Protein AF-A0A975TCX0-F1 (afdb_monomer_lite)

pLDDT: mean 82.92, std 10.32, range [49.34, 96.94]

Sequence (100 aa):
MSVCPTGAVKIDDSGNHFIDSELCTHCVGSIHTVPQCKAVCPTSHGCVKEPSDYWENWFAKYNRVIAKLTKKQDYWECWYNTYSQKIAEQLKKRQQEVVA

Foldseek 3Di:
DDQAPQPQWDADPVRDTAGNPVSCPQCPPHPDPGNRCCVPDPPNCPHPPQPPDPVVNVVVVVVVVVVPCPPPPCPVVVVCVVVVVVVVVVVVVVVVVVVD

Radius of gyration: 27.22 Å; chains: 1; bounding box: 64×37×69 Å

Organism: NCBI:txid1357546

Secondary structure (DSSP, 8-state):
--S-TT--EEE-TTS-EEE-TTT--TTTTSS-SS-HHHHH-SSTTTTS---SSHHHHHHHHHHHHHHT------HHHHHHHHHHHHHHHHHHHHHHHHH-

Structure (mmCIF, N/CA/C/O backbone):
data_AF-A0A975TCX0-F1
#
_entry.id   AF-A0A975TCX0-F1
#
loop_
_atom_site.group_PDB
_atom_site.id
_atom_site.type_symbol
_atom_site.label_atom_id
_atom_site.label_alt_id
_atom_site.label_comp_id
_atom_site.label_asym_id
_atom_site.label_entity_id
_atom_site.label_seq_id
_atom_site.pdbx_PDB_ins_code
_atom_site.Cartn_x
_atom_site.Cartn_y
_atom_site.Cartn_z
_atom_site.occupancy
_atom_site.B_iso_or_equiv
_atom_site.auth_seq_id
_atom_site.auth_comp_id
_atom_site.auth_asym_id
_atom_site.auth_atom_id
_atom_site.pdbx_PDB_model_num
ATOM 1 N N . MET A 1 1 ? 23.058 4.795 -10.115 1.00 49.34 1 MET A N 1
ATOM 2 C CA . MET A 1 1 ? 22.590 3.512 -10.684 1.00 49.34 1 MET A CA 1
ATOM 3 C C . MET A 1 1 ? 21.077 3.472 -10.560 1.00 49.34 1 MET A C 1
ATOM 5 O O . MET A 1 1 ? 20.581 3.538 -9.444 1.00 49.34 1 MET A O 1
ATOM 9 N N . SER A 1 2 ? 20.356 3.455 -11.682 1.00 68.00 2 SER A N 1
ATOM 10 C CA . SER A 1 2 ? 18.904 3.237 -11.683 1.00 68.00 2 SER A CA 1
ATOM 11 C C . SER A 1 2 ? 18.629 1.758 -11.411 1.00 68.00 2 SER A C 1
ATOM 13 O O . SER A 1 2 ? 19.245 0.896 -12.029 1.00 68.00 2 SER A O 1
ATOM 15 N N . VAL A 1 3 ? 17.712 1.470 -10.490 1.00 85.19 3 VAL A N 1
ATOM 16 C CA . VAL A 1 3 ? 17.299 0.106 -10.117 1.00 85.19 3 VAL A CA 1
ATOM 17 C C . VAL A 1 3 ? 16.358 -0.518 -11.168 1.00 85.19 3 VAL A C 1
ATOM 19 O O . VAL A 1 3 ? 16.101 -1.718 -11.147 1.00 85.19 3 VAL A O 1
ATOM 22 N N . CYS A 1 4 ? 15.832 0.277 -12.106 1.00 89.12 4 CYS A N 1
ATOM 23 C CA . CYS A 1 4 ? 14.919 -0.188 -13.148 1.00 89.12 4 CYS A CA 1
ATOM 24 C C . CYS A 1 4 ? 15.693 -0.688 -14.388 1.00 89.12 4 CYS A C 1
ATOM 26 O O . CYS A 1 4 ? 16.343 0.137 -15.035 1.00 89.12 4 CYS A O 1
ATOM 28 N N . PRO A 1 5 ? 15.581 -1.978 -14.775 1.00 89.31 5 PRO A N 1
ATOM 29 C CA . PRO A 1 5 ? 16.329 -2.544 -15.906 1.00 89.31 5 PRO A CA 1
ATOM 30 C C . PRO A 1 5 ? 16.021 -1.889 -17.257 1.00 89.31 5 PRO A C 1
ATOM 32 O O . PRO A 1 5 ? 16.885 -1.826 -18.122 1.00 89.31 5 PRO A O 1
ATOM 35 N N . THR A 1 6 ? 14.793 -1.400 -17.436 1.00 90.44 6 THR A N 1
ATOM 36 C CA . THR A 1 6 ? 14.322 -0.781 -18.684 1.00 90.44 6 THR A CA 1
ATOM 37 C C . THR A 1 6 ? 14.400 0.744 -18.665 1.00 9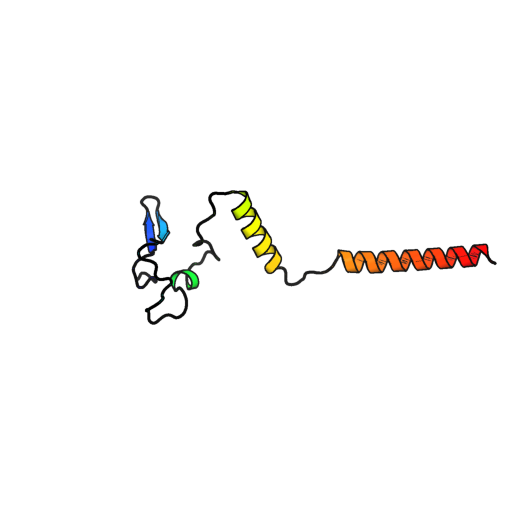0.44 6 THR A C 1
ATOM 39 O O . THR A 1 6 ? 14.000 1.392 -19.626 1.00 90.44 6 THR A O 1
ATOM 42 N N . GLY A 1 7 ? 14.876 1.345 -17.567 1.00 89.69 7 GLY A N 1
ATOM 43 C CA . GLY A 1 7 ? 14.905 2.803 -17.425 1.00 89.69 7 GLY A CA 1
ATOM 44 C C . GLY A 1 7 ? 13.518 3.457 -17.374 1.00 89.69 7 GLY A C 1
ATOM 45 O O . GLY A 1 7 ? 13.398 4.646 -17.645 1.00 89.69 7 GLY A O 1
ATOM 46 N N . ALA A 1 8 ? 12.469 2.708 -17.017 1.00 90.69 8 ALA A N 1
ATOM 47 C CA . ALA A 1 8 ? 11.099 3.220 -16.957 1.00 90.69 8 ALA A CA 1
ATOM 48 C C . ALA A 1 8 ? 10.865 4.258 -15.843 1.00 90.69 8 ALA A C 1
ATOM 50 O O . ALA A 1 8 ? 9.893 5.003 -15.902 1.00 90.69 8 ALA A O 1
ATOM 51 N N . VAL A 1 9 ? 11.723 4.315 -14.819 1.00 88.88 9 VAL A N 1
ATOM 52 C CA . VAL A 1 9 ? 11.628 5.321 -13.748 1.00 88.88 9 VAL A CA 1
ATOM 53 C C . VAL A 1 9 ? 12.314 6.605 -14.210 1.00 88.88 9 VAL A C 1
ATOM 55 O O . VAL A 1 9 ? 13.532 6.624 -14.383 1.00 88.88 9 VAL A O 1
ATOM 58 N N . LYS A 1 10 ? 11.529 7.666 -14.389 1.00 88.56 10 LYS A N 1
ATOM 59 C CA . LYS A 1 10 ? 11.963 8.992 -14.843 1.00 88.56 10 LYS A CA 1
ATOM 60 C C . LYS A 1 10 ? 11.694 10.041 -13.763 1.00 88.56 10 LYS A C 1
ATOM 62 O O . LYS A 1 10 ? 10.961 9.781 -12.810 1.00 88.56 10 LYS A O 1
ATOM 67 N N . ILE A 1 11 ? 12.310 11.209 -13.910 1.00 88.12 11 ILE A N 1
ATOM 68 C CA . ILE A 1 11 ? 12.139 12.365 -13.025 1.00 88.12 11 ILE A CA 1
ATOM 69 C C . ILE A 1 11 ? 11.551 13.496 -13.871 1.00 88.12 11 ILE A C 1
ATOM 71 O O . ILE A 1 11 ? 12.039 13.730 -14.977 1.00 88.12 11 ILE A O 1
ATOM 75 N N . ASP A 1 12 ? 10.480 14.129 -13.394 1.00 85.62 12 ASP A N 1
ATOM 76 C CA . ASP A 1 12 ? 9.884 15.302 -14.040 1.00 85.62 12 ASP A CA 1
ATOM 77 C C . ASP A 1 12 ? 10.633 16.599 -13.681 1.00 85.62 12 ASP A C 1
ATOM 79 O O . ASP A 1 12 ? 11.509 16.616 -12.814 1.00 85.62 12 ASP A O 1
ATOM 83 N N . ASP A 1 13 ? 10.270 17.710 -14.325 1.00 86.94 13 ASP A N 1
ATOM 84 C CA . ASP A 1 13 ? 10.895 19.020 -14.082 1.00 86.94 13 ASP A CA 1
ATOM 85 C C . ASP A 1 13 ? 10.692 19.537 -12.644 1.00 86.94 13 ASP A C 1
ATOM 87 O O . ASP A 1 13 ? 11.424 20.409 -12.179 1.00 86.94 13 ASP A O 1
ATOM 91 N N . SER A 1 14 ? 9.708 18.992 -11.920 1.00 84.75 14 SER A N 1
ATOM 92 C CA . SER A 1 14 ? 9.432 19.308 -10.513 1.00 84.75 14 SER A CA 1
ATOM 93 C C . SER A 1 14 ? 10.230 18.430 -9.537 1.00 84.75 14 SER A C 1
ATOM 95 O O . SER A 1 14 ? 10.118 18.605 -8.324 1.00 84.75 14 SER A O 1
ATOM 97 N N . GLY A 1 15 ? 11.036 17.487 -10.039 1.00 83.69 15 GLY A N 1
ATOM 98 C CA . GLY A 1 15 ? 11.824 16.550 -9.237 1.00 83.69 15 GLY A CA 1
ATOM 99 C C . GLY A 1 15 ? 11.048 15.320 -8.751 1.00 83.69 15 GLY A C 1
ATOM 100 O O . GLY A 1 15 ? 11.598 14.508 -7.998 1.00 83.69 15 GLY A O 1
ATOM 101 N N . ASN A 1 16 ? 9.792 15.139 -9.168 1.00 83.06 16 ASN A N 1
ATOM 102 C CA . ASN A 1 16 ? 9.003 13.967 -8.804 1.00 83.06 16 ASN A CA 1
ATOM 103 C C . ASN A 1 16 ? 9.357 12.781 -9.697 1.00 83.06 16 ASN A C 1
ATOM 105 O O . ASN A 1 16 ? 9.578 12.908 -10.901 1.00 83.06 16 ASN A O 1
ATOM 109 N N . HIS A 1 17 ? 9.377 11.594 -9.096 1.00 84.44 17 HIS A N 1
ATOM 110 C CA . HIS A 1 17 ? 9.620 10.359 -9.828 1.00 84.44 17 HIS A CA 1
ATOM 111 C C . HIS A 1 17 ? 8.309 9.832 -10.413 1.00 84.44 17 HIS A C 1
ATOM 113 O O . HIS A 1 17 ? 7.316 9.706 -9.695 1.00 84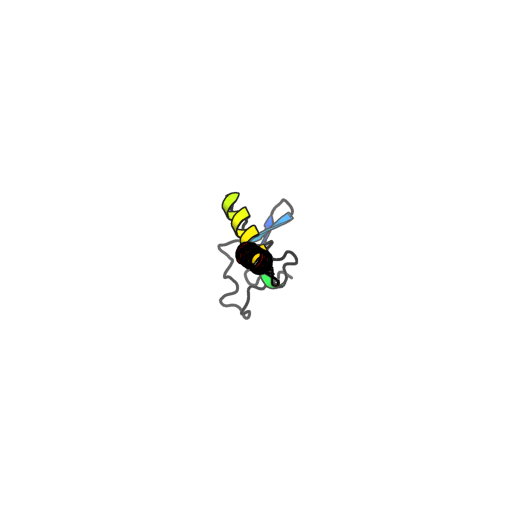.44 17 HIS A O 1
ATOM 119 N N . PHE A 1 18 ? 8.324 9.443 -11.683 1.00 83.81 18 PHE A N 1
ATOM 120 C CA . PHE A 1 18 ? 7.204 8.782 -12.346 1.00 83.81 18 PHE A CA 1
ATOM 121 C C . PHE A 1 18 ? 7.669 7.536 -13.102 1.00 83.81 18 PHE A C 1
ATOM 123 O O . PHE A 1 18 ? 8.853 7.366 -13.397 1.00 83.81 18 PHE A O 1
ATOM 130 N N . ILE A 1 19 ? 6.730 6.632 -13.386 1.00 86.81 19 ILE A N 1
ATOM 131 C CA . ILE A 1 19 ? 6.990 5.409 -14.148 1.00 86.81 19 ILE A CA 1
ATOM 132 C C . ILE A 1 19 ? 6.357 5.566 -15.525 1.00 86.81 19 ILE A C 1
ATOM 134 O O . ILE A 1 19 ? 5.143 5.727 -15.634 1.00 86.81 19 ILE A O 1
ATOM 138 N N . ASP A 1 20 ? 7.184 5.495 -16.560 1.00 88.12 20 ASP A N 1
ATOM 139 C CA . ASP A 1 20 ? 6.752 5.409 -17.948 1.00 88.12 20 ASP A CA 1
ATOM 140 C C . ASP A 1 20 ? 6.129 4.028 -18.207 1.00 88.12 20 ASP A C 1
ATOM 142 O O . ASP A 1 20 ? 6.806 2.999 -18.098 1.00 88.12 20 ASP A O 1
ATOM 146 N N . SER A 1 21 ? 4.828 3.998 -18.504 1.00 87.75 21 SER A N 1
ATOM 147 C CA . SER A 1 21 ? 4.081 2.754 -18.704 1.00 87.75 21 SER A CA 1
ATOM 148 C C . SER A 1 21 ? 4.534 1.980 -19.935 1.00 87.75 21 SER A C 1
ATOM 150 O O . SER A 1 21 ? 4.506 0.755 -19.899 1.00 87.75 21 SER A O 1
ATOM 152 N N . GLU A 1 22 ? 5.003 2.666 -20.978 1.00 90.12 22 GLU A N 1
ATOM 153 C CA . GLU A 1 22 ? 5.430 2.031 -22.231 1.00 90.12 22 GLU A CA 1
ATOM 154 C C . GLU A 1 22 ? 6.759 1.281 -22.064 1.00 90.12 22 GLU A C 1
ATOM 156 O O . GLU A 1 22 ? 7.043 0.312 -22.765 1.00 90.12 22 GLU A O 1
ATOM 161 N N . LEU A 1 23 ? 7.579 1.702 -21.097 1.00 90.19 23 LEU A N 1
ATOM 162 C CA . LEU A 1 23 ? 8.869 1.081 -20.786 1.00 90.19 23 LEU A CA 1
ATOM 163 C C . LEU A 1 23 ? 8.787 0.089 -19.616 1.00 90.19 23 LEU A C 1
ATOM 165 O O . LEU A 1 23 ? 9.721 -0.687 -19.382 1.00 90.19 23 LEU A O 1
ATOM 169 N N . CYS A 1 24 ? 7.713 0.124 -18.825 1.00 89.81 24 CYS A N 1
ATOM 170 C CA . CYS A 1 24 ? 7.585 -0.687 -17.621 1.00 89.81 24 CYS A CA 1
ATOM 171 C C . CYS A 1 24 ? 7.105 -2.106 -17.949 1.00 89.81 24 CYS A C 1
ATOM 173 O O . CYS A 1 24 ? 5.921 -2.355 -18.140 1.00 89.81 24 CYS A O 1
ATOM 175 N N . THR A 1 25 ? 8.012 -3.080 -17.895 1.00 90.75 25 THR A N 1
ATOM 176 C CA . THR A 1 25 ? 7.670 -4.501 -18.091 1.00 90.75 25 THR A CA 1
ATOM 177 C C . THR A 1 25 ? 7.298 -5.220 -16.795 1.00 90.75 25 THR A C 1
ATOM 179 O O . THR A 1 25 ? 7.273 -6.446 -16.750 1.00 90.75 25 THR A O 1
ATOM 182 N N . HIS A 1 26 ? 7.111 -4.497 -15.687 1.00 88.00 26 HIS A N 1
ATOM 183 C CA . HIS A 1 26 ? 7.044 -5.087 -14.341 1.00 88.00 26 HIS A CA 1
ATOM 184 C C . HIS A 1 26 ? 8.251 -5.988 -13.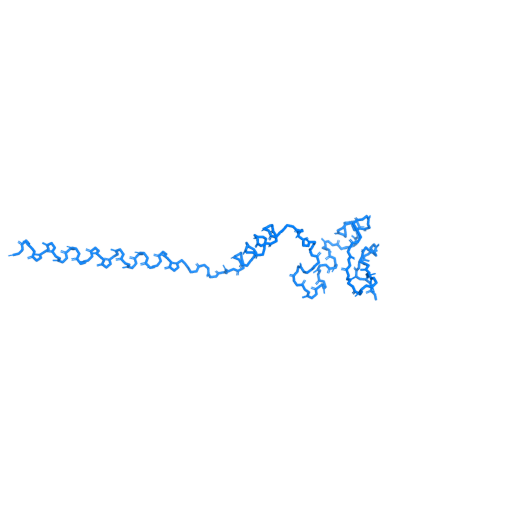996 1.00 88.00 26 HIS A C 1
ATOM 186 O O . HIS A 1 26 ? 8.149 -6.870 -13.148 1.00 88.00 26 HIS A O 1
ATO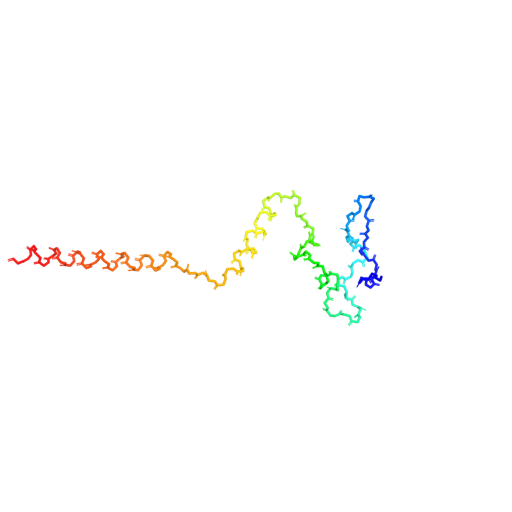M 192 N N . CYS A 1 27 ? 9.409 -5.738 -14.625 1.00 89.88 27 CYS A N 1
ATOM 193 C CA . CYS A 1 27 ? 10.616 -6.577 -14.572 1.00 89.88 27 CYS A CA 1
ATOM 194 C C . CYS A 1 27 ? 10.461 -7.982 -15.196 1.00 89.88 27 CYS A C 1
ATOM 196 O O . CYS A 1 27 ? 11.383 -8.793 -15.087 1.00 89.88 27 CYS A O 1
ATOM 198 N N . VAL A 1 28 ? 9.361 -8.263 -15.904 1.00 90.00 28 VAL A N 1
ATOM 199 C CA . VAL A 1 28 ? 9.201 -9.486 -16.705 1.00 90.00 28 VAL A CA 1
ATOM 200 C C . VAL A 1 28 ? 10.261 -9.508 -17.810 1.00 90.00 28 VAL A C 1
ATOM 202 O O . VAL A 1 28 ? 10.519 -8.488 -18.450 1.00 90.00 28 VAL A O 1
ATOM 205 N N . GLY A 1 29 ? 10.905 -10.664 -18.004 1.00 85.44 29 GLY A N 1
ATOM 206 C CA . GLY A 1 29 ? 11.990 -10.843 -18.978 1.00 85.44 29 GLY A CA 1
ATO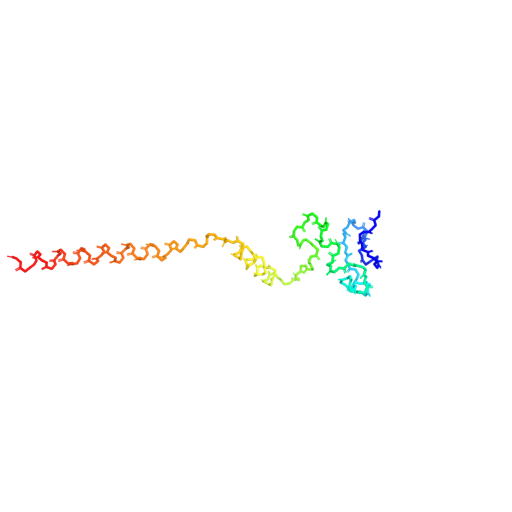M 207 C C . GLY A 1 29 ? 13.373 -10.378 -18.501 1.00 85.44 29 GLY A C 1
ATOM 208 O O . GLY A 1 29 ? 14.337 -10.480 -19.253 1.00 85.44 29 GLY A O 1
ATOM 209 N N . SER A 1 30 ? 13.491 -9.889 -17.263 1.00 87.62 30 SER A N 1
ATOM 210 C CA . SER A 1 30 ? 14.781 -9.592 -16.626 1.00 87.62 30 SER A CA 1
ATOM 211 C C . SER A 1 30 ? 15.262 -10.756 -15.748 1.00 87.62 30 SER A C 1
ATOM 213 O O . SER A 1 30 ? 14.537 -11.725 -15.533 1.00 87.62 30 SER A O 1
ATOM 215 N N . ILE A 1 31 ? 16.466 -10.639 -15.175 1.00 88.50 31 ILE A N 1
ATOM 216 C CA . ILE A 1 31 ? 16.975 -11.591 -14.168 1.00 88.50 31 ILE A CA 1
ATOM 217 C C . ILE A 1 31 ? 16.194 -11.546 -12.839 1.00 88.50 31 ILE A C 1
ATOM 219 O O . ILE A 1 31 ? 16.432 -12.362 -11.952 1.00 88.50 31 ILE A O 1
ATOM 223 N N . HIS A 1 32 ? 15.295 -10.573 -12.667 1.00 86.88 32 HIS A N 1
ATOM 224 C CA . HIS A 1 32 ? 14.578 -10.335 -11.422 1.00 86.88 32 HIS A CA 1
ATOM 225 C C . HIS A 1 32 ? 13.160 -10.904 -11.467 1.00 86.88 32 HIS A C 1
ATOM 227 O O . HIS A 1 32 ? 12.398 -10.641 -12.392 1.00 86.88 32 HIS A O 1
ATOM 233 N N . THR A 1 33 ? 12.771 -11.614 -10.407 1.00 84.62 33 THR A N 1
ATOM 234 C CA . THR A 1 33 ? 11.420 -12.181 -10.242 1.00 84.62 33 THR A CA 1
ATOM 235 C C . THR A 1 33 ? 10.429 -11.225 -9.576 1.00 84.62 33 THR A C 1
ATOM 237 O O . THR A 1 33 ? 9.229 -11.485 -9.564 1.00 84.62 33 THR A O 1
ATOM 240 N N . VAL A 1 34 ? 10.913 -10.112 -9.017 1.00 83.94 34 VAL A N 1
ATOM 241 C CA . VAL A 1 34 ? 10.096 -9.085 -8.359 1.00 83.94 34 VAL A CA 1
ATOM 242 C C . VAL A 1 34 ? 10.423 -7.697 -8.918 1.00 83.94 34 VAL A C 1
ATOM 244 O O . VAL A 1 34 ? 11.587 -7.441 -9.244 1.00 83.94 34 VAL A O 1
ATOM 247 N N . PRO A 1 35 ? 9.448 -6.767 -8.992 1.00 87.88 35 PRO A N 1
ATOM 248 C CA . PRO A 1 35 ? 9.706 -5.395 -9.419 1.00 87.88 35 PRO A CA 1
ATOM 249 C C . PRO A 1 35 ? 10.730 -4.700 -8.514 1.00 87.88 35 PRO A C 1
ATOM 251 O O . PRO A 1 35 ? 10.446 -4.395 -7.354 1.00 87.88 35 PRO A O 1
ATOM 254 N N . GLN A 1 36 ? 11.922 -4.427 -9.047 1.00 88.12 36 GLN A N 1
ATOM 255 C CA . GLN A 1 36 ? 13.046 -3.931 -8.246 1.00 88.12 36 GLN A CA 1
ATOM 256 C C . GLN A 1 36 ? 12.792 -2.527 -7.678 1.00 88.12 36 GLN A C 1
ATOM 258 O O . GLN A 1 36 ? 13.093 -2.269 -6.516 1.00 88.12 36 GLN A O 1
ATOM 263 N N . CYS A 1 37 ? 12.142 -1.641 -8.444 1.00 86.25 37 CYS A N 1
ATOM 264 C CA . CYS A 1 37 ? 11.755 -0.306 -7.972 1.00 86.25 37 CYS A CA 1
ATOM 265 C C . CYS A 1 37 ? 10.846 -0.361 -6.732 1.00 86.25 37 CYS A C 1
ATOM 267 O O . CYS A 1 37 ? 10.989 0.457 -5.828 1.00 86.25 37 CYS A O 1
ATOM 269 N N . LYS A 1 38 ? 9.960 -1.361 -6.641 1.00 85.00 38 LYS A N 1
ATOM 270 C CA . LYS A 1 38 ? 9.079 -1.568 -5.484 1.00 85.00 38 LYS A CA 1
ATOM 271 C C . LYS A 1 38 ? 9.843 -2.074 -4.259 1.00 85.00 38 LYS A C 1
ATOM 273 O O . LYS A 1 38 ? 9.454 -1.749 -3.143 1.00 85.00 38 LYS A O 1
ATOM 278 N N . ALA A 1 39 ? 10.901 -2.859 -4.461 1.00 83.12 39 ALA A N 1
ATOM 279 C CA . ALA A 1 39 ? 11.708 -3.420 -3.379 1.00 83.12 39 ALA A CA 1
ATOM 280 C C . ALA A 1 39 ? 12.567 -2.362 -2.668 1.00 83.12 39 ALA A C 1
ATOM 282 O O . ALA A 1 39 ? 12.786 -2.467 -1.466 1.00 83.12 39 ALA A O 1
ATOM 283 N N . VAL A 1 40 ? 13.031 -1.345 -3.401 1.00 83.88 40 VAL A N 1
ATOM 284 C CA . VAL A 1 40 ? 13.918 -0.296 -2.864 1.00 83.88 40 VAL A CA 1
ATOM 285 C C . VAL A 1 40 ? 13.192 0.985 -2.458 1.00 83.88 40 VAL A C 1
ATOM 287 O O . VAL A 1 40 ? 13.785 1.839 -1.804 1.00 83.88 40 VAL A O 1
ATOM 290 N N . CYS A 1 41 ? 11.934 1.160 -2.870 1.00 82.25 41 CYS A N 1
ATOM 291 C CA . CYS A 1 41 ? 11.197 2.388 -2.607 1.00 82.25 41 CYS A CA 1
ATOM 292 C C . CYS A 1 41 ? 10.956 2.566 -1.093 1.00 82.25 41 CYS A C 1
ATOM 294 O O . CYS A 1 41 ? 10.280 1.728 -0.487 1.00 82.25 41 CYS A O 1
ATOM 296 N N . PRO A 1 42 ? 11.456 3.655 -0.470 1.00 79.75 42 PRO A N 1
ATOM 297 C CA . PRO A 1 42 ? 11.299 3.873 0.967 1.00 79.75 42 PRO A CA 1
ATOM 298 C C . PRO A 1 42 ? 9.845 4.185 1.341 1.00 79.75 42 PRO A C 1
ATOM 300 O O . PRO A 1 42 ? 9.418 3.946 2.472 1.00 79.75 42 PRO A O 1
ATOM 303 N N . THR A 1 43 ? 9.051 4.694 0.394 1.00 75.31 43 THR A N 1
ATOM 304 C CA . THR A 1 43 ? 7.626 4.923 0.598 1.00 75.31 43 THR A CA 1
ATOM 305 C C . THR A 1 43 ? 6.870 3.624 0.343 1.00 75.31 43 THR A C 1
ATOM 307 O O . THR A 1 43 ? 6.710 3.155 -0.783 1.00 75.31 43 THR A O 1
ATOM 310 N N . SER A 1 44 ? 6.366 3.016 1.419 1.00 62.62 44 SER A N 1
ATOM 311 C CA . SER A 1 44 ? 5.558 1.798 1.338 1.00 62.62 44 SER A CA 1
ATOM 312 C C . SER A 1 44 ? 4.302 2.032 0.478 1.00 62.62 44 SER A C 1
ATOM 314 O O . SER A 1 44 ? 3.262 2.469 0.982 1.00 62.62 44 SER A O 1
ATOM 316 N N . HIS A 1 45 ? 4.386 1.635 -0.800 1.00 61.66 45 HIS A N 1
ATOM 317 C CA . HIS A 1 45 ? 3.395 1.834 -1.870 1.00 61.66 45 HIS A CA 1
ATOM 318 C C . HIS A 1 45 ? 3.248 3.286 -2.369 1.00 61.66 45 HIS A C 1
ATOM 320 O O . HIS A 1 45 ? 2.220 3.612 -2.952 1.00 61.66 45 HIS A O 1
ATOM 326 N N . GLY A 1 46 ? 4.256 4.147 -2.187 1.00 61.56 46 GLY A N 1
ATOM 327 C CA . GLY A 1 46 ? 4.218 5.517 -2.722 1.00 61.56 46 GLY A CA 1
ATOM 328 C C . GLY A 1 46 ? 4.351 5.599 -4.247 1.00 61.56 46 GLY A C 1
ATOM 329 O O . GLY A 1 46 ? 4.016 6.615 -4.834 1.00 61.56 46 GLY A O 1
ATOM 330 N N . CYS A 1 47 ? 4.793 4.521 -4.903 1.00 64.00 47 CYS A N 1
ATOM 331 C CA . CYS A 1 47 ? 4.877 4.431 -6.366 1.00 64.00 47 CYS A CA 1
ATOM 332 C C . CYS A 1 47 ? 3.612 3.855 -7.026 1.00 64.00 47 CYS A C 1
ATOM 334 O O . CYS A 1 47 ? 3.669 3.416 -8.174 1.00 64.00 47 CYS A O 1
ATOM 336 N N . VAL A 1 48 ? 2.490 3.771 -6.307 1.00 63.66 48 VAL A N 1
ATOM 337 C CA . VAL A 1 48 ? 1.205 3.389 -6.905 1.00 63.66 48 VAL A CA 1
ATOM 338 C C . VAL A 1 48 ? 0.546 4.663 -7.411 1.00 63.66 48 VAL A C 1
ATOM 340 O O . VAL A 1 48 ? 0.477 5.641 -6.674 1.00 63.66 48 VAL A O 1
ATOM 343 N N . LYS A 1 49 ? 0.077 4.656 -8.663 1.00 64.06 49 LYS A N 1
ATOM 344 C CA . LYS A 1 49 ? -0.715 5.757 -9.218 1.00 64.06 49 LYS A CA 1
ATOM 345 C C . LYS A 1 49 ? -1.892 6.005 -8.279 1.00 64.06 49 LYS A C 1
ATOM 347 O O . LYS A 1 49 ? -2.735 5.119 -8.130 1.00 64.06 49 LYS A O 1
ATOM 352 N N . GLU A 1 50 ? -1.921 7.162 -7.623 1.00 62.84 50 GLU A N 1
ATOM 353 C CA . GLU A 1 50 ? -3.097 7.528 -6.845 1.00 62.84 50 GLU A CA 1
ATOM 354 C C . GLU A 1 50 ? -4.279 7.635 -7.815 1.00 62.84 50 GLU A C 1
ATOM 356 O O . GLU A 1 50 ? -4.156 8.276 -8.867 1.00 62.84 50 GLU A O 1
ATOM 361 N N . PRO A 1 51 ? -5.406 6.967 -7.522 1.00 65.88 51 PRO A N 1
ATOM 362 C CA . PRO A 1 51 ? -6.635 7.212 -8.252 1.00 65.88 51 PRO A CA 1
ATOM 363 C C . PRO A 1 51 ? -6.943 8.710 -8.193 1.00 65.88 51 PRO A C 1
ATOM 365 O O . PRO A 1 51 ? -6.853 9.318 -7.128 1.00 65.88 51 PRO A O 1
ATOM 368 N N . SER A 1 52 ? -7.318 9.307 -9.325 1.00 73.12 52 SER A N 1
ATOM 369 C CA . SER A 1 52 ? -7.798 10.696 -9.338 1.00 73.12 52 SER A CA 1
ATOM 370 C C . SER A 1 52 ? -9.117 10.846 -8.580 1.00 73.12 52 SER A C 1
ATOM 372 O O . SER A 1 52 ? -9.476 11.946 -8.170 1.00 73.12 52 SER A O 1
ATOM 374 N N . ASP A 1 53 ? -9.847 9.740 -8.424 1.00 85.94 53 ASP A N 1
ATOM 375 C CA . ASP A 1 53 ? -11.075 9.686 -7.656 1.00 85.94 53 ASP A CA 1
ATOM 376 C C . ASP A 1 53 ? -10.783 9.589 -6.151 1.00 85.94 53 ASP A C 1
ATOM 378 O O . ASP A 1 53 ? -10.084 8.689 -5.671 1.00 85.94 53 ASP A O 1
ATOM 382 N N . TYR A 1 54 ? -11.344 10.542 -5.406 1.00 82.44 54 TYR A N 1
ATOM 383 C CA . TYR A 1 54 ? -11.181 10.647 -3.960 1.00 82.44 54 TYR A CA 1
ATOM 384 C C . TYR A 1 54 ? -11.676 9.394 -3.226 1.00 82.44 54 TYR A C 1
ATOM 386 O O . TYR A 1 54 ? -11.018 8.937 -2.287 1.00 82.44 54 TYR A O 1
ATOM 394 N N . TRP A 1 55 ? -12.817 8.836 -3.642 1.00 88.94 55 TRP A N 1
ATOM 395 C CA . TRP A 1 55 ? -13.434 7.698 -2.967 1.00 88.94 55 TRP A CA 1
ATOM 396 C C . TRP A 1 55 ? -12.628 6.426 -3.179 1.00 88.94 55 TRP A C 1
ATOM 398 O O . TRP A 1 55 ? -12.349 5.727 -2.207 1.00 88.94 55 TRP A O 1
ATOM 408 N N . GLU A 1 56 ? -12.174 6.166 -4.402 1.00 81.19 56 GLU A N 1
ATOM 409 C CA . GLU A 1 56 ? -11.303 5.027 -4.703 1.00 81.19 56 GLU A CA 1
ATOM 410 C C . GLU A 1 56 ? -10.001 5.076 -3.893 1.00 81.19 56 GLU A C 1
ATOM 412 O O . GLU A 1 56 ? -9.598 4.076 -3.287 1.00 81.19 56 GLU A O 1
ATOM 417 N N . ASN A 1 57 ? -9.365 6.251 -3.788 1.00 78.25 57 ASN A N 1
ATOM 418 C CA . ASN A 1 57 ? -8.171 6.413 -2.954 1.00 78.25 57 ASN A CA 1
ATOM 419 C C . ASN A 1 57 ? -8.489 6.178 -1.462 1.00 78.25 57 ASN A C 1
ATOM 421 O O . ASN A 1 57 ? -7.785 5.434 -0.767 1.00 78.25 57 ASN A O 1
ATOM 425 N N . TRP A 1 58 ? -9.592 6.748 -0.967 1.00 86.81 58 TRP A N 1
ATOM 426 C CA . TRP A 1 58 ? -10.025 6.573 0.419 1.00 86.81 58 TRP A CA 1
ATOM 427 C C . TRP A 1 58 ? -10.290 5.099 0.759 1.00 86.81 58 TRP A C 1
ATOM 429 O O . TRP A 1 58 ? -9.747 4.596 1.748 1.00 86.81 58 TRP A O 1
ATOM 439 N N . PHE A 1 59 ? -11.050 4.379 -0.075 1.00 85.25 59 PHE A N 1
ATOM 440 C CA . PHE A 1 59 ? -11.363 2.963 0.135 1.00 85.25 59 PHE A CA 1
ATOM 441 C C . PHE A 1 59 ? -10.111 2.089 0.066 1.00 85.25 59 PHE A C 1
ATOM 443 O O . PHE A 1 59 ? -9.912 1.232 0.933 1.00 85.25 59 PHE A O 1
ATOM 450 N N . ALA A 1 60 ? -9.229 2.327 -0.909 1.00 82.88 60 ALA A N 1
ATOM 451 C CA . ALA A 1 60 ? -7.966 1.605 -1.026 1.00 82.88 60 ALA A CA 1
ATOM 452 C C . ALA A 1 60 ? -7.094 1.785 0.229 1.00 82.88 60 ALA A C 1
ATOM 454 O O . ALA A 1 60 ? -6.541 0.812 0.759 1.00 82.88 60 ALA A O 1
ATOM 455 N N . LYS A 1 61 ? -7.010 3.013 0.757 1.00 84.00 61 LYS A N 1
ATOM 456 C CA . LYS A 1 61 ? -6.274 3.317 1.991 1.00 84.00 61 LYS A CA 1
ATOM 457 C C . LYS A 1 61 ? -6.916 2.661 3.212 1.00 84.00 61 LYS A C 1
ATOM 459 O O . LYS A 1 61 ? -6.209 2.014 3.985 1.00 84.00 61 LYS A O 1
ATOM 464 N N . TYR A 1 62 ? -8.231 2.794 3.372 1.00 84.69 62 TYR A N 1
ATOM 465 C CA . TYR A 1 62 ? -8.985 2.212 4.482 1.00 84.69 62 TYR A CA 1
ATOM 466 C C . TYR A 1 62 ? -8.816 0.690 4.540 1.00 84.69 62 TYR A C 1
ATOM 468 O O . TYR A 1 62 ? -8.331 0.161 5.542 1.00 84.69 62 TYR A O 1
ATOM 476 N N . ASN A 1 63 ? -9.116 -0.011 3.442 1.00 84.94 63 ASN A N 1
ATOM 477 C CA . ASN A 1 63 ? -9.037 -1.472 3.370 1.00 84.94 63 ASN A CA 1
ATOM 478 C C . ASN A 1 63 ? -7.623 -1.981 3.662 1.00 84.94 63 ASN A C 1
ATOM 480 O O . ASN A 1 63 ? -7.442 -2.975 4.365 1.00 84.94 63 ASN A O 1
ATOM 484 N N . ARG A 1 64 ? -6.601 -1.263 3.186 1.00 82.56 64 ARG A N 1
ATOM 485 C CA . ARG A 1 64 ? -5.200 -1.591 3.460 1.00 82.56 64 ARG A CA 1
ATOM 486 C C . ARG A 1 64 ? -4.841 -1.449 4.936 1.00 82.56 64 ARG A C 1
ATOM 488 O O . ARG A 1 64 ? -4.110 -2.288 5.460 1.00 82.56 64 ARG A O 1
ATOM 495 N N . VAL A 1 65 ? -5.297 -0.384 5.594 1.00 84.19 65 VAL A N 1
ATOM 496 C CA . VAL A 1 65 ? -5.052 -0.181 7.029 1.00 84.19 65 VAL A CA 1
ATOM 497 C C . VAL A 1 65 ? -5.774 -1.257 7.835 1.00 84.19 65 VAL A C 1
ATOM 499 O O . VAL A 1 65 ? -5.147 -1.886 8.683 1.00 84.19 65 VAL A O 1
ATOM 502 N N . ILE A 1 66 ? -7.036 -1.549 7.508 1.00 84.06 66 ILE A N 1
ATOM 503 C CA . ILE A 1 66 ? -7.816 -2.615 8.149 1.00 84.06 66 ILE A CA 1
ATOM 504 C C . ILE A 1 66 ? -7.158 -3.989 7.983 1.00 84.06 66 ILE A C 1
ATOM 506 O O . ILE A 1 66 ? -7.073 -4.737 8.953 1.00 84.06 66 ILE A O 1
ATOM 510 N N . ALA A 1 67 ? -6.638 -4.323 6.798 1.00 81.75 67 ALA A N 1
ATOM 511 C CA . ALA A 1 67 ? -5.973 -5.606 6.555 1.00 81.75 67 ALA A CA 1
ATOM 512 C C . ALA A 1 67 ? -4.701 -5.807 7.401 1.00 81.75 67 ALA A C 1
ATOM 514 O O . ALA A 1 67 ? -4.315 -6.939 7.678 1.00 81.75 67 ALA A O 1
ATOM 515 N N . LYS A 1 68 ? -4.048 -4.717 7.829 1.00 80.31 68 LYS A N 1
ATOM 516 C CA . LYS A 1 68 ? -2.866 -4.761 8.705 1.00 80.31 68 LYS A CA 1
ATOM 517 C C . LYS A 1 68 ? -3.212 -4.887 10.189 1.00 80.31 68 LYS A C 1
ATOM 519 O O . LYS A 1 68 ? -2.312 -5.135 10.991 1.00 80.31 68 LYS A O 1
ATOM 524 N N . LEU A 1 69 ? -4.476 -4.709 10.573 1.00 81.38 69 LEU A N 1
ATOM 525 C CA . LEU A 1 69 ? -4.909 -4.890 11.955 1.00 81.38 69 LEU A CA 1
ATOM 526 C C . LEU A 1 69 ? -4.949 -6.391 12.275 1.00 81.38 69 LEU A C 1
ATOM 528 O O . LEU A 1 69 ? -5.935 -7.077 12.032 1.00 81.38 69 LEU A O 1
ATOM 532 N N . THR A 1 70 ? -3.846 -6.900 12.825 1.00 67.38 70 THR A N 1
ATOM 533 C CA . THR A 1 70 ? -3.670 -8.307 13.229 1.00 67.38 70 THR A CA 1
ATOM 534 C C . THR A 1 70 ? -4.360 -8.647 14.548 1.00 67.38 70 THR A C 1
ATOM 536 O O . THR A 1 70 ? -4.664 -9.806 14.809 1.00 67.38 70 THR A O 1
ATOM 539 N N . LYS A 1 71 ? -4.664 -7.634 15.366 1.00 66.94 71 LYS A N 1
ATOM 540 C CA . LYS A 1 71 ? -5.579 -7.731 16.505 1.00 66.94 71 LYS A CA 1
ATOM 541 C C . LYS A 1 71 ? -6.919 -7.121 16.116 1.00 66.94 71 LYS A C 1
ATOM 543 O O . LYS A 1 71 ? -7.268 -6.040 16.588 1.00 66.94 71 LYS A O 1
ATOM 548 N N . LYS A 1 72 ? -7.692 -7.823 15.287 1.00 63.31 72 LYS A N 1
ATOM 549 C CA . LYS A 1 72 ? -9.150 -7.681 15.351 1.00 63.31 72 LYS A CA 1
ATOM 550 C C . LYS A 1 72 ? -9.576 -8.286 16.685 1.00 63.31 72 LYS A C 1
ATOM 552 O O . LYS A 1 72 ? -9.966 -9.439 16.759 1.00 63.31 72 LYS A O 1
ATOM 557 N N . GLN A 1 73 ? -9.352 -7.559 17.779 1.00 60.88 73 GLN A N 1
ATOM 558 C CA . GLN A 1 73 ? -10.098 -7.860 18.984 1.00 60.88 73 GLN A CA 1
ATOM 559 C C . GLN A 1 73 ? -11.541 -7.603 18.594 1.00 60.88 73 GLN A C 1
ATOM 561 O O . GLN A 1 73 ? -11.886 -6.460 18.284 1.00 60.88 73 GLN A O 1
ATOM 566 N N . ASP A 1 74 ? -12.353 -8.654 18.579 1.00 75.06 74 ASP A N 1
ATOM 567 C CA . ASP A 1 74 ? -13.800 -8.539 18.491 1.00 75.06 74 ASP A CA 1
ATOM 568 C C . ASP A 1 74 ? -14.311 -7.947 19.802 1.00 75.06 74 ASP A C 1
ATOM 570 O O . ASP A 1 74 ? -14.992 -8.576 20.605 1.00 75.06 74 ASP A O 1
ATOM 574 N N . TYR A 1 75 ? -13.923 -6.695 20.043 1.00 75.94 75 TYR A N 1
ATOM 575 C CA . TYR A 1 75 ? -14.337 -5.889 21.174 1.00 75.94 75 TYR A CA 1
ATOM 576 C C . TYR A 1 75 ? -15.856 -5.953 21.312 1.00 75.94 75 TYR A C 1
ATOM 578 O O . TYR A 1 75 ? -16.366 -6.155 22.409 1.00 75.94 75 TYR A O 1
ATOM 586 N N . TRP A 1 76 ? -16.562 -5.871 20.182 1.00 80.69 76 TRP A N 1
ATOM 587 C CA . TRP A 1 76 ? -18.013 -5.971 20.120 1.00 80.69 76 TRP A CA 1
ATOM 588 C C . TRP A 1 76 ? -18.550 -7.358 20.472 1.00 80.69 76 TRP A C 1
ATOM 590 O O . TRP A 1 76 ? -19.560 -7.436 21.165 1.00 80.69 76 TRP A O 1
ATOM 600 N N . GLU A 1 77 ? -17.878 -8.437 20.074 1.00 84.94 77 GLU A N 1
ATOM 601 C CA . GLU A 1 77 ? -18.291 -9.802 20.422 1.00 84.94 77 GLU A CA 1
ATOM 602 C C . GLU A 1 77 ? -18.052 -10.086 21.909 1.00 84.94 77 GLU A C 1
ATOM 604 O O . GLU A 1 77 ? -18.958 -10.524 22.615 1.00 84.94 77 GLU A O 1
ATOM 609 N N . CYS A 1 78 ? -16.875 -9.731 22.432 1.00 86.56 78 CYS A N 1
ATOM 610 C CA . CYS A 1 78 ? -16.574 -9.818 23.861 1.00 86.56 78 CYS A CA 1
ATOM 611 C C . CYS A 1 78 ? -17.542 -8.978 24.703 1.00 86.56 78 CYS A C 1
ATOM 613 O O . CYS A 1 78 ? -18.040 -9.442 25.734 1.00 86.56 78 CYS A O 1
ATOM 615 N N . TRP A 1 79 ? -17.827 -7.748 24.269 1.00 90.69 79 TRP A N 1
ATOM 616 C CA . TRP A 1 79 ? -18.786 -6.869 24.930 1.00 90.69 79 TRP A CA 1
ATOM 617 C C . TRP A 1 79 ? -20.190 -7.487 24.937 1.00 90.69 79 TRP A C 1
ATOM 619 O O . TRP A 1 79 ? -20.806 -7.580 26.000 1.00 90.69 79 TRP A O 1
ATOM 629 N N . TYR A 1 80 ? -20.665 -7.975 23.787 1.00 92.56 80 TYR A N 1
ATOM 630 C CA . TYR A 1 80 ? -21.993 -8.575 23.648 1.00 92.56 80 TYR A CA 1
ATOM 631 C C . TYR A 1 80 ? -22.146 -9.838 24.501 1.00 92.56 80 TYR A C 1
ATOM 633 O O . TYR A 1 80 ? -23.126 -9.975 25.239 1.00 92.56 80 TYR A O 1
ATOM 641 N N . ASN A 1 81 ? -21.155 -10.730 24.465 1.00 93.88 81 ASN A N 1
ATOM 642 C CA . ASN A 1 81 ? -21.146 -11.961 25.256 1.00 93.88 81 ASN A CA 1
ATOM 643 C C . ASN A 1 81 ? -21.191 -11.653 26.759 1.00 93.88 81 ASN A C 1
ATOM 645 O O . ASN A 1 81 ? -21.984 -12.233 27.498 1.00 93.88 81 ASN A O 1
ATOM 649 N N . THR A 1 82 ? -20.408 -10.669 27.208 1.00 94.31 82 THR A N 1
ATOM 650 C CA . THR A 1 82 ? -20.390 -10.257 28.619 1.00 94.31 82 THR A CA 1
ATOM 651 C C . THR A 1 82 ? -21.725 -9.647 29.050 1.00 94.31 82 THR A C 1
ATOM 653 O O . THR A 1 82 ? -22.253 -9.966 30.118 1.00 94.31 82 THR A O 1
ATOM 656 N N . TYR A 1 83 ? -22.282 -8.752 28.234 1.00 95.75 83 TYR A N 1
ATOM 657 C CA . TYR A 1 83 ? -23.530 -8.059 28.545 1.00 95.75 83 TYR A CA 1
ATOM 658 C C . TYR A 1 83 ? -24.725 -9.017 28.588 1.00 95.75 83 TYR A C 1
ATOM 660 O O . TYR A 1 83 ? -25.490 -9.012 29.556 1.00 95.75 83 TYR A O 1
ATOM 668 N N . SER A 1 84 ? -24.860 -9.866 27.566 1.00 96.19 84 SER A N 1
ATOM 669 C CA . SER A 1 84 ? -25.957 -10.832 27.453 1.00 96.19 84 SER A CA 1
ATOM 670 C C . SER A 1 84 ? -25.963 -11.827 28.615 1.00 96.19 84 SER A C 1
ATOM 672 O O . SER A 1 84 ? -27.019 -12.067 29.206 1.00 96.19 84 SER A O 1
ATOM 674 N N . GLN A 1 85 ? -24.789 -12.323 29.022 1.00 96.75 85 GLN A N 1
ATOM 675 C CA . GLN A 1 85 ? -24.661 -13.196 30.186 1.00 96.75 85 GLN A CA 1
ATOM 676 C C . GLN A 1 85 ? -25.113 -12.498 31.477 1.00 96.75 85 GLN A C 1
ATOM 678 O O . GLN A 1 85 ? -25.942 -13.039 32.212 1.00 96.75 85 GLN A O 1
ATOM 683 N N . LYS A 1 86 ? -24.636 -11.272 31.737 1.00 96.94 86 LYS A N 1
ATOM 684 C CA . LYS A 1 86 ? -25.023 -10.525 32.945 1.00 96.94 86 LYS A CA 1
ATOM 685 C C . LYS A 1 86 ? -26.518 -10.227 32.998 1.00 96.94 86 LYS A C 1
ATOM 687 O O . LYS A 1 86 ? -27.115 -10.328 34.067 1.00 96.94 86 LYS A O 1
ATOM 692 N N . ILE A 1 87 ? -27.139 -9.879 31.872 1.00 95.94 87 ILE A N 1
ATOM 693 C CA . ILE A 1 87 ? -28.593 -9.685 31.825 1.00 95.94 87 ILE A CA 1
ATOM 694 C C . ILE A 1 87 ? -29.336 -10.983 32.138 1.00 95.94 87 ILE A C 1
ATOM 696 O O . ILE A 1 87 ? -30.271 -10.961 32.937 1.00 95.94 87 ILE A O 1
ATOM 700 N N . ALA A 1 88 ? -28.916 -12.113 31.564 1.00 96.62 88 ALA A N 1
ATOM 701 C CA . ALA A 1 88 ? -29.559 -13.399 31.814 1.00 96.62 88 ALA A CA 1
ATOM 702 C C 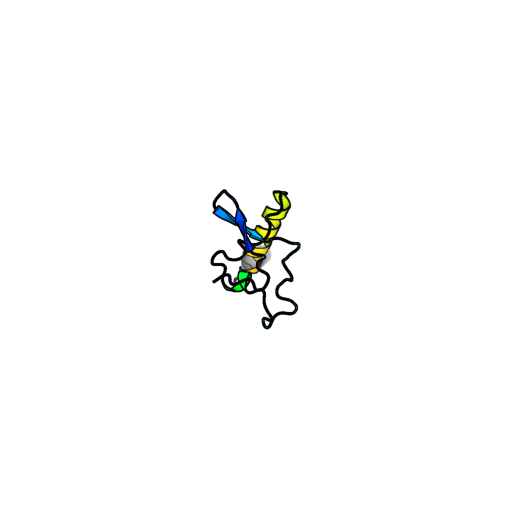. ALA A 1 88 ? -29.492 -13.795 33.300 1.00 96.62 88 ALA A C 1
ATOM 704 O O . ALA A 1 88 ? -30.477 -14.281 33.857 1.00 96.62 88 ALA A O 1
ATOM 705 N N . GLU A 1 89 ? -28.362 -13.542 33.963 1.00 96.50 89 GLU A N 1
ATOM 706 C CA . GLU A 1 89 ? -28.209 -13.753 35.407 1.00 96.50 89 GLU A CA 1
ATOM 707 C C . GLU A 1 89 ? -29.167 -12.880 36.226 1.00 96.50 89 GLU A C 1
ATOM 709 O O . GLU A 1 89 ? -29.820 -13.376 37.144 1.00 96.50 89 GLU A O 1
ATOM 714 N N . GLN A 1 90 ? -29.291 -11.595 35.884 1.00 95.94 90 GLN A N 1
ATOM 715 C CA . GLN A 1 90 ? -30.197 -10.675 36.581 1.00 95.94 90 GLN A CA 1
ATOM 716 C C . GLN A 1 90 ? -31.670 -11.056 36.390 1.00 95.94 90 GLN A C 1
ATOM 718 O O . GLN A 1 90 ? -32.454 -10.999 37.336 1.00 95.94 90 GLN A O 1
ATOM 723 N N . LEU A 1 91 ? -32.047 -11.499 35.188 1.00 95.44 91 LEU A N 1
ATOM 724 C CA . LEU A 1 91 ? -33.399 -11.982 34.907 1.00 95.44 91 LEU A CA 1
ATOM 725 C C . LEU A 1 91 ? -33.724 -13.256 35.698 1.00 95.44 91 LEU A C 1
ATOM 727 O O . LEU A 1 91 ? -34.809 -13.348 36.268 1.00 95.44 91 LEU A O 1
ATOM 731 N N . LYS A 1 92 ? -32.780 -14.205 35.790 1.00 94.69 92 LYS A N 1
ATOM 732 C CA . LYS A 1 92 ? -32.945 -15.424 36.600 1.00 94.69 92 LYS A CA 1
ATOM 733 C C . LYS A 1 92 ? -33.115 -15.109 38.086 1.00 94.69 92 LYS A C 1
ATOM 735 O O . LYS A 1 92 ? -34.018 -15.658 38.708 1.00 94.69 92 LYS A O 1
ATOM 740 N N . LYS A 1 93 ? -32.296 -14.206 38.639 1.00 93.69 93 LYS A N 1
ATOM 741 C CA . LYS A 1 93 ? -32.423 -13.763 40.040 1.00 93.69 93 LYS A CA 1
ATOM 742 C C . LYS A 1 93 ? -33.799 -13.164 40.315 1.00 93.69 93 LYS A C 1
ATOM 744 O O . LYS A 1 93 ? -34.479 -13.598 41.236 1.00 93.69 93 LYS A O 1
ATOM 749 N N . ARG A 1 94 ? -34.255 -12.252 39.450 1.00 91.88 94 ARG A N 1
ATOM 750 C CA . ARG A 1 94 ? -35.578 -11.633 39.587 1.00 91.88 94 ARG A CA 1
ATOM 751 C C . ARG A 1 94 ? -36.715 -12.661 39.505 1.00 91.88 94 ARG A C 1
ATOM 753 O O . ARG A 1 94 ? -37.693 -12.538 40.227 1.00 91.88 94 ARG A O 1
ATOM 760 N N . GLN A 1 95 ? -36.608 -13.680 38.650 1.00 87.25 95 GLN A N 1
ATOM 761 C CA . GLN A 1 95 ? -37.610 -14.755 38.590 1.00 87.25 95 GLN A CA 1
ATOM 762 C C . GLN A 1 95 ? -37.659 -15.583 39.880 1.00 87.25 95 GLN A C 1
ATOM 764 O O . GLN A 1 95 ? -38.742 -15.950 40.317 1.00 87.25 95 GLN A O 1
ATOM 769 N N . GLN A 1 96 ? -36.511 -15.855 40.502 1.00 82.19 96 GLN A N 1
ATOM 770 C CA . GLN A 1 96 ? -36.442 -16.587 41.770 1.00 82.19 96 GLN A CA 1
ATOM 771 C C . GLN A 1 96 ? -37.025 -15.780 42.939 1.00 82.19 96 GLN A C 1
ATOM 773 O O . GLN A 1 96 ? -37.715 -16.350 43.773 1.00 82.19 96 GLN A O 1
ATOM 778 N N . GLU A 1 97 ? -36.811 -14.463 42.964 1.00 75.75 97 GLU A N 1
ATOM 779 C CA . GLU A 1 97 ? -37.381 -13.551 43.971 1.00 75.75 97 GLU A CA 1
ATOM 780 C C . GLU A 1 97 ? -38.904 -13.387 43.859 1.00 75.75 97 GLU A C 1
ATOM 782 O O . GLU A 1 97 ? -39.556 -13.091 44.850 1.00 75.75 97 GLU A O 1
ATOM 787 N N . VAL A 1 98 ? -39.477 -13.556 42.664 1.00 76.75 98 VAL A N 1
ATOM 788 C CA . VAL A 1 98 ? -40.929 -13.432 42.431 1.00 76.75 98 VAL A CA 1
ATOM 789 C C . VAL A 1 98 ? -41.684 -14.739 42.724 1.00 76.75 98 VAL A C 1
ATOM 791 O O . VAL A 1 98 ? -42.896 -14.712 42.917 1.00 76.75 98 VAL A O 1
ATOM 794 N N . VAL A 1 99 ? -40.993 -15.884 42.725 1.00 67.94 99 VAL A N 1
ATOM 795 C CA . VAL A 1 99 ? -41.587 -17.220 42.943 1.00 67.94 99 VAL A CA 1
ATOM 796 C C . VAL A 1 99 ? -41.432 -17.709 44.395 1.00 67.94 99 VAL A C 1
ATOM 798 O O . VAL A 1 99 ? -42.145 -18.632 44.789 1.00 67.94 99 VAL A O 1
ATOM 801 N N . ALA A 1 100 ? -40.528 -17.111 45.178 1.00 54.19 100 ALA A N 1
ATOM 802 C CA . ALA A 1 100 ? -40.353 -17.361 46.615 1.00 54.19 100 ALA A CA 1
ATOM 803 C C . ALA A 1 100 ? -41.319 -16.520 47.464 1.00 54.19 100 ALA A C 1
ATOM 805 O O . ALA A 1 100 ? -41.770 -17.046 48.507 1.00 54.19 100 ALA A O 1
#